Protein AF-A0A5B2WN30-F1 (afdb_monomer_lite)

Structure (mmCIF, N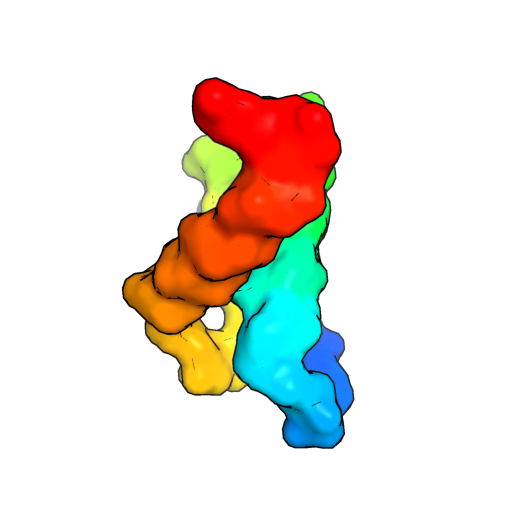/CA/C/O backbone):
data_AF-A0A5B2WN30-F1
#
_entry.id   AF-A0A5B2WN30-F1
#
loop_
_atom_site.group_PDB
_atom_site.id
_atom_site.type_symbol
_atom_site.label_atom_id
_atom_site.label_alt_id
_atom_site.label_comp_id
_atom_site.label_asym_id
_atom_site.label_entity_id
_atom_site.label_seq_id
_atom_site.pdbx_PDB_ins_code
_atom_site.Cartn_x
_atom_site.Cartn_y
_atom_site.Cartn_z
_atom_site.occupancy
_atom_site.B_iso_or_equiv
_atom_site.auth_seq_id
_atom_site.auth_comp_id
_atom_site.auth_asym_id
_atom_site.auth_atom_id
_atom_site.pdbx_PDB_model_num
ATOM 1 N N . MET A 1 1 ? -8.737 -11.268 14.282 1.00 73.19 1 MET A N 1
ATOM 2 C CA . MET A 1 1 ? -8.040 -10.456 13.265 1.00 73.19 1 MET A CA 1
ATOM 3 C C . MET A 1 1 ? -8.527 -10.917 11.904 1.00 73.19 1 MET A C 1
ATOM 5 O O . MET A 1 1 ? -8.614 -12.126 11.715 1.00 73.19 1 MET A O 1
ATOM 9 N N . ARG A 1 2 ? -8.950 -10.004 11.025 1.00 82.94 2 ARG A N 1
ATOM 10 C CA . ARG A 1 2 ? -9.417 -10.350 9.671 1.00 82.94 2 ARG A CA 1
ATOM 11 C C . ARG A 1 2 ? -8.261 -10.188 8.684 1.00 82.94 2 ARG A C 1
ATOM 13 O O . ARG A 1 2 ? -7.539 -9.198 8.759 1.00 82.94 2 ARG A O 1
ATOM 20 N N . THR A 1 3 ? -8.097 -11.144 7.777 1.00 83.62 3 THR A N 1
ATOM 21 C CA . THR A 1 3 ? -7.015 -11.129 6.782 1.00 83.62 3 THR A CA 1
ATOM 22 C C . THR A 1 3 ? -7.581 -10.823 5.408 1.00 83.62 3 THR A C 1
ATOM 24 O O . THR A 1 3 ? -8.538 -11.467 4.974 1.00 83.62 3 THR A O 1
ATOM 27 N N . ILE A 1 4 ? -6.967 -9.861 4.726 1.00 82.75 4 ILE A N 1
ATOM 28 C CA . ILE A 1 4 ? -7.227 -9.544 3.326 1.00 82.75 4 ILE A CA 1
ATOM 29 C C . ILE A 1 4 ? -6.009 -10.014 2.540 1.00 82.75 4 ILE A C 1
ATOM 31 O O . ILE A 1 4 ? -4.904 -9.503 2.727 1.00 82.75 4 ILE A O 1
ATOM 35 N N . ARG A 1 5 ? -6.213 -11.020 1.688 1.00 85.06 5 ARG A N 1
ATOM 36 C CA . ARG A 1 5 ? -5.180 -11.544 0.794 1.00 85.06 5 ARG A CA 1
ATOM 37 C C . ARG A 1 5 ? -5.422 -11.021 -0.613 1.00 85.06 5 ARG A C 1
ATOM 39 O O . ARG A 1 5 ? -6.556 -11.042 -1.089 1.00 85.06 5 ARG A O 1
ATOM 46 N N . ILE A 1 6 ? -4.351 -10.564 -1.249 1.00 79.44 6 ILE A N 1
ATOM 47 C CA . ILE A 1 6 ? -4.362 -10.112 -2.637 1.00 79.44 6 ILE A CA 1
ATOM 48 C C . ILE A 1 6 ? -3.334 -10.949 -3.383 1.00 79.44 6 ILE A C 1
ATOM 50 O O . ILE A 1 6 ? -2.140 -10.853 -3.103 1.00 79.44 6 ILE A O 1
ATOM 54 N N . ASP A 1 7 ? -3.821 -11.764 -4.311 1.00 82.81 7 ASP A N 1
ATOM 55 C CA . ASP A 1 7 ? -2.986 -12.528 -5.232 1.00 82.81 7 ASP A CA 1
ATOM 56 C C . ASP A 1 7 ? -2.796 -11.697 -6.499 1.00 82.81 7 ASP A C 1
ATOM 58 O O . ASP A 1 7 ? -3.775 -11.254 -7.111 1.00 82.81 7 ASP A O 1
ATOM 62 N N . LEU A 1 8 ? -1.541 -11.444 -6.868 1.00 78.12 8 LEU A N 1
ATOM 63 C CA . LEU A 1 8 ? -1.207 -10.617 -8.021 1.00 78.12 8 LEU A CA 1
ATOM 64 C C . LEU A 1 8 ? -0.585 -11.453 -9.129 1.00 78.12 8 LEU A C 1
ATOM 66 O O . LEU A 1 8 ? 0.039 -12.470 -8.855 1.00 78.12 8 LEU A O 1
ATOM 70 N N . PRO A 1 9 ? -0.740 -11.041 -10.397 1.00 81.31 9 PRO A N 1
ATOM 71 C CA . PRO A 1 9 ? -0.065 -11.724 -11.483 1.00 81.31 9 PRO A CA 1
ATOM 72 C C . PRO A 1 9 ? 1.457 -11.651 -11.318 1.00 81.31 9 PRO A C 1
ATOM 74 O O . PRO A 1 9 ? 1.994 -10.575 -11.054 1.00 81.31 9 PRO A O 1
ATOM 77 N N . ASP A 1 10 ? 2.155 -12.749 -11.606 1.00 82.62 10 ASP A N 1
ATOM 78 C CA . ASP A 1 10 ? 3.622 -12.849 -11.497 1.00 82.62 10 ASP A CA 1
ATOM 79 C C . ASP A 1 10 ? 4.379 -11.787 -12.314 1.00 82.62 10 ASP A C 1
ATOM 81 O O . ASP A 1 10 ? 5.523 -11.452 -12.018 1.00 82.62 10 ASP A O 1
ATOM 85 N N . HIS A 1 11 ? 3.741 -11.245 -13.354 1.00 84.88 11 HIS A N 1
ATOM 86 C CA . HIS A 1 11 ? 4.310 -10.213 -14.219 1.00 84.88 11 HIS A CA 1
ATOM 87 C C . HIS A 1 11 ? 4.139 -8.782 -13.685 1.00 84.88 11 HIS A C 1
ATOM 89 O O . HIS A 1 11 ? 4.638 -7.848 -14.311 1.00 84.88 11 HIS A O 1
ATOM 95 N N . ALA A 1 12 ? 3.419 -8.579 -12.577 1.00 85.31 12 ALA A N 1
ATOM 96 C CA . ALA A 1 12 ? 3.289 -7.264 -11.961 1.00 85.31 12 ALA A CA 1
ATOM 97 C C . ALA A 1 12 ? 4.635 -6.847 -11.356 1.00 85.31 12 ALA A C 1
ATOM 99 O O . ALA A 1 12 ? 5.214 -7.591 -10.568 1.00 85.31 12 ALA A O 1
ATOM 100 N N . GLY A 1 13 ? 5.129 -5.656 -11.684 1.00 85.75 13 GLY A N 1
ATOM 101 C CA . GLY A 1 13 ? 6.322 -5.069 -11.075 1.00 85.75 13 GLY A CA 1
ATOM 102 C C . GLY A 1 13 ? 6.075 -4.612 -9.636 1.00 85.75 13 GLY A C 1
ATOM 103 O O . GLY A 1 13 ? 4.933 -4.402 -9.230 1.00 85.75 13 GLY A O 1
ATOM 104 N N . ASP A 1 14 ? 7.143 -4.459 -8.854 1.00 83.25 14 ASP A N 1
ATOM 105 C CA . ASP A 1 14 ? 7.054 -4.144 -7.418 1.00 83.25 14 ASP A CA 1
ATOM 106 C C . ASP A 1 14 ? 6.294 -2.838 -7.136 1.00 83.25 14 ASP A C 1
ATOM 108 O O . ASP A 1 14 ? 5.487 -2.781 -6.211 1.00 83.25 14 ASP A O 1
ATOM 112 N N . GLU A 1 15 ? 6.458 -1.822 -7.985 1.00 81.12 15 GLU A N 1
ATOM 113 C CA . GLU A 1 15 ? 5.729 -0.550 -7.880 1.00 81.12 15 GLU A CA 1
ATOM 114 C C . GLU A 1 15 ? 4.215 -0.720 -8.073 1.00 81.12 15 GLU A C 1
ATOM 116 O O . GLU A 1 15 ? 3.415 -0.123 -7.355 1.00 81.12 15 GLU A O 1
ATOM 121 N N . GLN A 1 16 ? 3.802 -1.571 -9.016 1.00 83.81 16 GLN A N 1
ATOM 122 C CA . GLN A 1 16 ? 2.387 -1.849 -9.288 1.00 83.81 16 GLN A CA 1
ATOM 123 C C . GLN A 1 16 ? 1.760 -2.638 -8.136 1.00 83.81 16 GLN A C 1
ATOM 125 O O . GLN A 1 16 ? 0.629 -2.362 -7.735 1.00 83.81 16 GLN A O 1
ATOM 130 N N . VAL A 1 17 ? 2.517 -3.592 -7.585 1.00 85.44 17 VAL A N 1
ATOM 131 C CA . VAL A 1 17 ? 2.130 -4.369 -6.405 1.00 85.44 17 VAL A CA 1
ATOM 132 C C . VAL A 1 17 ? 1.925 -3.455 -5.202 1.00 85.44 17 VAL A C 1
ATOM 134 O O . VAL A 1 17 ? 0.873 -3.508 -4.564 1.00 85.44 17 VAL A O 1
ATOM 137 N N . ALA A 1 18 ? 2.888 -2.579 -4.922 1.00 83.44 18 ALA A N 1
ATOM 138 C CA . ALA A 1 18 ? 2.786 -1.637 -3.821 1.00 83.44 18 ALA A CA 1
ATOM 139 C C . ALA A 1 18 ? 1.635 -0.642 -4.016 1.00 83.44 18 ALA A C 1
ATOM 141 O O . ALA A 1 18 ? 0.827 -0.458 -3.107 1.00 83.44 18 ALA A O 1
ATOM 142 N N . GLY A 1 19 ? 1.494 -0.053 -5.207 1.00 84.56 19 GLY A N 1
ATOM 143 C CA . GLY A 1 19 ? 0.406 0.879 -5.503 1.00 84.56 19 GLY A CA 1
ATOM 144 C C . GLY A 1 19 ? -0.976 0.260 -5.277 1.00 84.56 19 GLY A C 1
ATOM 145 O O . GLY A 1 19 ? -1.843 0.880 -4.659 1.00 84.56 19 GLY A O 1
ATOM 146 N N . LEU A 1 20 ? -1.173 -0.993 -5.700 1.00 85.75 20 LEU A N 1
ATOM 147 C CA . LEU A 1 20 ? -2.426 -1.703 -5.459 1.00 85.75 20 LEU A CA 1
ATOM 148 C C . LEU A 1 20 ? -2.642 -2.016 -3.972 1.00 85.75 20 LEU A C 1
ATOM 150 O O . LEU A 1 20 ? -3.751 -1.829 -3.469 1.00 85.75 20 LEU A O 1
ATOM 154 N N . ALA A 1 21 ? -1.599 -2.468 -3.270 1.00 86.81 21 AL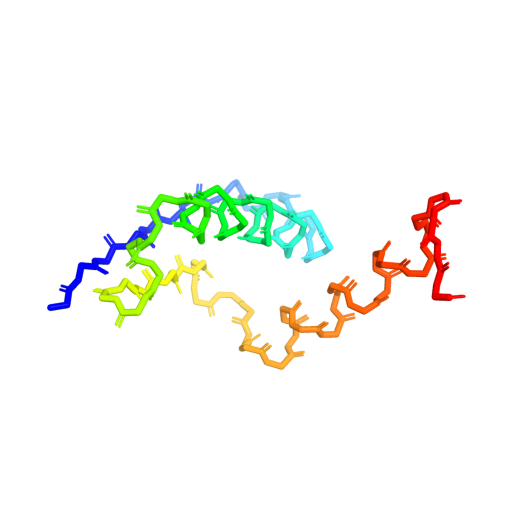A A N 1
ATOM 155 C CA . ALA A 1 21 ? -1.653 -2.741 -1.835 1.00 86.81 21 ALA A CA 1
ATOM 156 C C . ALA A 1 21 ? -2.130 -1.509 -1.052 1.00 86.81 21 ALA A C 1
ATOM 158 O O . ALA A 1 21 ? -3.065 -1.596 -0.253 1.00 86.81 21 ALA A O 1
ATOM 159 N N . HIS A 1 22 ? -1.544 -0.347 -1.345 1.00 88.00 22 HIS A N 1
ATOM 160 C CA . HIS A 1 22 ? -1.895 0.920 -0.706 1.00 88.00 22 HIS A CA 1
ATOM 161 C C . HIS A 1 22 ? -3.293 1.400 -1.077 1.00 88.00 22 HIS A C 1
ATOM 163 O O . HIS A 1 22 ? -4.044 1.816 -0.195 1.00 88.00 22 HIS A O 1
ATOM 169 N N . ALA A 1 23 ? -3.692 1.287 -2.347 1.00 87.81 23 ALA A N 1
ATOM 170 C CA . ALA A 1 23 ? -5.042 1.645 -2.777 1.00 87.81 23 ALA A CA 1
ATOM 171 C C . ALA A 1 23 ? -6.114 0.812 -2.053 1.00 87.81 23 ALA A C 1
ATOM 173 O O . ALA A 1 23 ? -7.106 1.352 -1.560 1.00 87.81 23 ALA A O 1
ATOM 174 N N . LEU A 1 24 ? -5.904 -0.501 -1.937 1.00 88.75 24 LEU A N 1
ATOM 175 C CA . LEU A 1 24 ? -6.829 -1.393 -1.241 1.00 88.75 24 LEU A CA 1
ATOM 176 C C . LEU A 1 24 ? -6.828 -1.145 0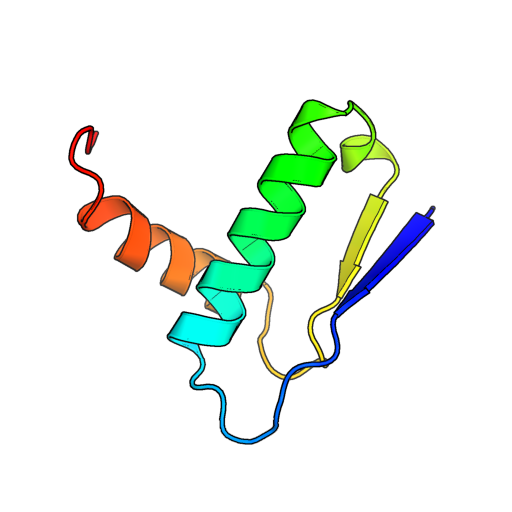.269 1.00 88.75 24 LEU A C 1
ATOM 178 O O . LEU A 1 24 ? -7.896 -1.115 0.882 1.00 88.75 24 LEU A O 1
ATOM 182 N N . TRP A 1 25 ? -5.662 -0.898 0.869 1.00 89.94 25 TRP A N 1
ATOM 183 C CA . TRP A 1 25 ? -5.587 -0.541 2.282 1.00 89.94 25 TRP A CA 1
ATOM 184 C C . TRP A 1 25 ? -6.298 0.780 2.586 1.00 89.94 25 TRP A C 1
ATOM 186 O O . TRP A 1 25 ? -7.019 0.865 3.579 1.00 89.94 25 TRP A O 1
ATOM 196 N N . ALA A 1 26 ? -6.187 1.783 1.709 1.00 89.88 26 ALA A N 1
ATOM 197 C CA . ALA A 1 26 ? -6.917 3.040 1.847 1.00 89.88 26 ALA A CA 1
ATOM 198 C C . ALA A 1 26 ? -8.437 2.806 1.884 1.00 89.88 26 ALA A C 1
ATOM 200 O O . ALA A 1 26 ? -9.119 3.348 2.753 1.00 89.88 26 ALA A O 1
ATOM 201 N N . VAL A 1 27 ? -8.971 1.931 1.022 1.00 90.31 27 VAL A N 1
ATOM 202 C CA . VAL A 1 27 ? -10.391 1.540 1.064 1.00 90.31 27 VAL A CA 1
ATOM 203 C C . VAL A 1 27 ? -10.743 0.924 2.419 1.00 90.31 27 VAL A C 1
ATOM 205 O O . VAL A 1 27 ? -11.695 1.364 3.061 1.00 90.31 27 VAL A O 1
ATOM 208 N N . VAL A 1 28 ? -9.955 -0.034 2.910 1.00 90.69 28 VAL A N 1
ATOM 209 C CA . VAL A 1 28 ? -10.182 -0.664 4.224 1.00 90.69 28 VAL A CA 1
ATOM 210 C C . VAL A 1 28 ? -10.156 0.376 5.345 1.00 90.69 28 VAL A C 1
ATOM 212 O O . VAL A 1 28 ? -11.037 0.374 6.207 1.00 90.69 28 VAL A O 1
ATOM 215 N N . ALA A 1 29 ? -9.205 1.308 5.311 1.00 90.62 29 ALA A N 1
ATOM 216 C CA . ALA A 1 29 ? -9.098 2.387 6.285 1.00 90.62 29 ALA A CA 1
ATOM 217 C C . ALA A 1 29 ? -10.355 3.265 6.320 1.00 90.62 29 ALA A C 1
ATOM 219 O O . ALA A 1 29 ? -10.856 3.553 7.407 1.00 90.62 29 ALA A O 1
ATOM 220 N N . THR A 1 30 ? -10.942 3.602 5.165 1.00 94.75 30 THR A N 1
ATOM 221 C CA . THR A 1 30 ? -12.179 4.408 5.119 1.00 94.75 30 THR A CA 1
ATOM 222 C C . THR A 1 30 ? -13.397 3.721 5.742 1.00 94.75 30 THR A C 1
ATOM 224 O O . THR A 1 30 ? -14.352 4.396 6.117 1.00 94.75 30 THR A O 1
ATOM 227 N N . THR A 1 31 ? -13.368 2.395 5.909 1.00 91.25 31 THR A N 1
ATOM 228 C CA . THR A 1 31 ? -14.464 1.641 6.546 1.00 91.25 31 THR A CA 1
ATOM 229 C C . THR A 1 31 ? -14.363 1.581 8.074 1.00 91.25 31 THR A C 1
ATOM 231 O O . THR A 1 31 ? -15.265 1.059 8.723 1.00 91.25 31 THR A O 1
ATOM 234 N N . GLY A 1 32 ? -13.265 2.072 8.664 1.00 90.88 32 GLY A N 1
ATOM 235 C CA . GLY A 1 32 ? -12.977 1.936 10.097 1.00 90.88 32 GLY A CA 1
ATOM 236 C C . GLY A 1 32 ? -12.493 0.540 10.515 1.00 90.88 32 GLY A C 1
ATOM 237 O O . GLY A 1 32 ? -12.222 0.315 11.690 1.00 90.88 32 GLY A O 1
ATOM 238 N N . LEU A 1 33 ? -12.334 -0.393 9.569 1.00 89.25 33 LEU A N 1
ATOM 239 C CA . LEU A 1 33 ? -11.930 -1.777 9.841 1.00 89.25 33 LEU A CA 1
ATOM 240 C C . LEU A 1 33 ? -10.409 -1.983 9.895 1.00 89.25 33 LEU A C 1
ATOM 242 O O . LEU A 1 33 ? -9.962 -3.078 10.240 1.00 89.25 33 LEU A O 1
ATOM 246 N N . ALA A 1 34 ? -9.606 -0.966 9.565 1.00 90.06 34 ALA A N 1
ATOM 247 C CA . ALA A 1 34 ? -8.147 -1.085 9.486 1.00 90.06 34 ALA A CA 1
ATOM 248 C C . ALA A 1 34 ? -7.503 -1.550 10.802 1.00 90.06 34 ALA A C 1
ATOM 250 O O . ALA A 1 34 ? -6.614 -2.393 10.772 1.00 90.06 34 ALA A O 1
ATOM 251 N N . ALA A 1 35 ? -7.995 -1.090 11.956 1.00 88.19 35 ALA A N 1
ATOM 252 C CA . ALA A 1 35 ? -7.461 -1.494 13.261 1.00 88.19 35 ALA A CA 1
ATOM 253 C C . ALA A 1 35 ? -7.661 -2.993 13.577 1.00 88.19 35 ALA A C 1
ATOM 255 O O . ALA A 1 35 ? -6.969 -3.547 14.427 1.00 88.19 35 ALA A O 1
ATOM 256 N N . GLU A 1 36 ? -8.601 -3.657 12.899 1.00 91.62 36 GLU A N 1
ATOM 257 C CA . GLU A 1 36 ? -8.915 -5.081 13.082 1.00 91.62 36 GLU A CA 1
ATOM 258 C C . GLU A 1 36 ? -8.423 -5.964 11.924 1.00 91.62 36 GLU A C 1
ATOM 260 O O . GLU A 1 36 ? -8.659 -7.184 11.920 1.00 91.62 36 GLU A O 1
ATOM 265 N N . SER A 1 37 ? -7.774 -5.351 10.933 1.00 89.00 37 SER A N 1
ATOM 266 C CA . SER A 1 37 ? -7.444 -5.973 9.656 1.00 89.00 37 SER A CA 1
ATOM 267 C C . SER A 1 37 ? -5.941 -6.016 9.420 1.00 89.00 37 SER A C 1
ATOM 269 O O . SER A 1 37 ? -5.181 -5.200 9.928 1.00 89.00 37 SER A O 1
ATOM 271 N N . THR A 1 38 ? -5.518 -6.976 8.611 1.00 87.56 38 THR A N 1
ATOM 272 C CA . THR A 1 38 ? -4.169 -7.034 8.050 1.00 87.56 38 THR A CA 1
ATOM 273 C C . THR A 1 38 ? -4.263 -7.302 6.554 1.00 87.56 38 THR A C 1
ATOM 275 O O . THR A 1 38 ? -5.192 -7.978 6.096 1.00 87.56 38 THR A O 1
ATOM 278 N N . ILE A 1 39 ? -3.320 -6.745 5.801 1.00 84.00 39 ILE A N 1
ATOM 279 C CA . ILE A 1 39 ? -3.166 -6.961 4.367 1.00 84.00 39 ILE A CA 1
ATOM 280 C C . ILE A 1 39 ? -1.884 -7.758 4.144 1.00 84.00 39 ILE A C 1
ATOM 282 O O . ILE A 1 39 ? -0.834 -7.426 4.688 1.00 84.00 39 ILE A O 1
ATOM 286 N N . THR A 1 40 ? -1.978 -8.831 3.369 1.00 82.12 40 THR A N 1
ATOM 287 C CA . THR A 1 40 ? -0.816 -9.626 2.964 1.00 82.12 40 THR A CA 1
ATOM 288 C C . THR A 1 40 ? -0.777 -9.666 1.449 1.00 82.12 40 THR A C 1
ATOM 290 O O . THR A 1 40 ? -1.761 -10.054 0.811 1.00 82.12 40 THR A O 1
ATOM 293 N N . VAL A 1 41 ? 0.356 -9.255 0.882 1.00 79.19 41 VAL A N 1
ATOM 294 C CA . VAL A 1 41 ? 0.557 -9.172 -0.566 1.00 79.19 41 VAL A CA 1
ATOM 295 C C . VAL A 1 41 ? 1.646 -10.147 -0.965 1.00 79.19 41 VAL A C 1
ATOM 297 O O . VAL A 1 41 ? 2.831 -9.833 -0.912 1.00 79.19 41 VAL A O 1
ATOM 300 N N . ASP A 1 42 ? 1.193 -11.355 -1.285 1.00 70.44 42 ASP A N 1
ATOM 301 C CA . ASP A 1 42 ? 1.935 -12.457 -1.906 1.00 70.44 42 ASP A CA 1
ATOM 302 C C . ASP A 1 42 ? 3.332 -12.794 -1.340 1.00 70.44 42 ASP A C 1
ATOM 304 O O . ASP A 1 42 ? 4.146 -13.411 -2.015 1.00 70.44 42 ASP A O 1
ATOM 308 N N . GLU A 1 43 ? 3.632 -12.353 -0.112 1.00 74.88 43 GLU A N 1
ATOM 309 C CA . GLU A 1 43 ? 4.934 -12.472 0.576 1.00 74.88 43 GLU A CA 1
ATOM 310 C C . GLU A 1 43 ? 6.146 -11.961 -0.233 1.00 74.88 43 GLU A C 1
ATOM 312 O O . GLU A 1 43 ? 7.296 -12.145 0.165 1.00 74.88 43 GLU A O 1
ATOM 317 N N . ARG A 1 44 ? 5.898 -11.283 -1.361 1.00 77.50 44 ARG A N 1
ATOM 318 C CA . ARG A 1 44 ? 6.925 -10.872 -2.321 1.00 77.50 44 ARG A CA 1
ATOM 319 C C . ARG A 1 44 ? 7.676 -9.628 -1.874 1.00 77.50 44 ARG A C 1
ATOM 321 O O . ARG A 1 44 ? 8.858 -9.481 -2.173 1.00 77.50 44 ARG A O 1
ATOM 328 N N . LEU A 1 45 ? 6.975 -8.731 -1.186 1.00 81.56 45 LEU A N 1
ATOM 329 C CA . LEU A 1 45 ? 7.510 -7.472 -0.687 1.00 81.56 45 LEU A CA 1
ATOM 330 C C . LEU A 1 45 ? 7.410 -7.436 0.831 1.00 81.56 45 LEU A C 1
ATOM 332 O O . LEU A 1 45 ? 6.378 -7.776 1.408 1.00 81.56 45 LEU A O 1
ATOM 336 N N . THR A 1 46 ? 8.481 -6.983 1.472 1.00 85.38 46 THR A N 1
ATOM 337 C CA . THR A 1 46 ? 8.457 -6.643 2.891 1.00 85.38 46 THR A CA 1
ATOM 338 C C . THR A 1 46 ? 7.659 -5.358 3.117 1.00 85.38 46 THR A C 1
ATOM 340 O O . THR A 1 46 ? 7.550 -4.509 2.228 1.00 85.38 46 THR A O 1
ATOM 343 N N . ASP A 1 47 ? 7.187 -5.147 4.346 1.00 83.19 47 ASP A N 1
ATOM 344 C CA . ASP A 1 47 ? 6.523 -3.899 4.747 1.00 83.19 47 ASP A CA 1
ATOM 345 C C . ASP A 1 47 ? 7.371 -2.657 4.425 1.00 83.19 47 ASP A C 1
ATOM 347 O O . ASP A 1 47 ? 6.849 -1.630 3.995 1.00 83.19 47 ASP A O 1
ATOM 351 N N . SER A 1 48 ? 8.699 -2.746 4.574 1.00 86.56 48 SER A N 1
ATOM 352 C CA . SER A 1 48 ? 9.599 -1.636 4.247 1.00 86.56 48 SER A CA 1
ATOM 353 C C . SER A 1 48 ? 9.620 -1.317 2.751 1.00 86.56 48 SER A C 1
ATOM 355 O O . SER A 1 48 ? 9.706 -0.149 2.387 1.00 86.56 48 SER A O 1
ATOM 357 N N . GLN A 1 49 ? 9.538 -2.330 1.883 1.00 87.38 49 GLN A N 1
ATOM 358 C CA . GLN A 1 49 ? 9.479 -2.135 0.432 1.00 87.38 49 GLN A CA 1
ATOM 359 C C . GLN A 1 49 ? 8.129 -1.553 0.004 1.00 87.38 49 GLN A C 1
ATOM 361 O O . GLN A 1 49 ? 8.091 -0.650 -0.828 1.00 87.38 49 GLN A O 1
ATOM 366 N N . LEU A 1 50 ? 7.033 -2.020 0.613 1.00 86.12 50 LEU A N 1
ATOM 367 C CA . LEU A 1 50 ? 5.702 -1.455 0.393 1.00 86.12 50 LEU A CA 1
ATOM 368 C C . LEU A 1 50 ? 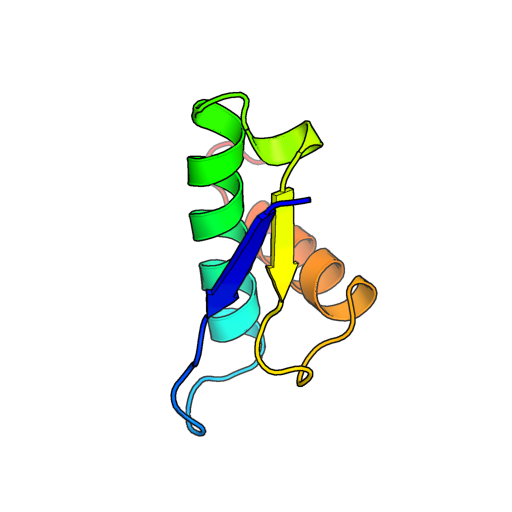5.652 0.024 0.794 1.00 86.12 50 LEU A C 1
ATOM 370 O O . LEU A 1 50 ? 5.119 0.836 0.041 1.00 86.12 50 LEU A O 1
ATOM 374 N N . ASN A 1 51 ? 6.220 0.389 1.946 1.00 86.06 51 ASN A N 1
ATOM 375 C CA . ASN A 1 51 ? 6.261 1.780 2.405 1.00 86.06 51 ASN A CA 1
ATOM 376 C C . ASN A 1 51 ? 7.130 2.663 1.500 1.00 86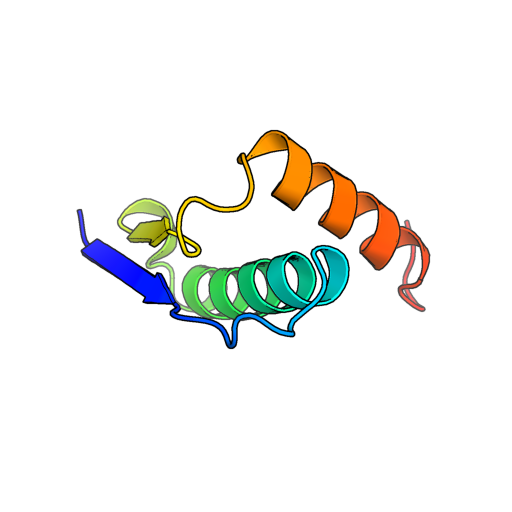.06 51 ASN A C 1
ATOM 378 O O . ASN A 1 51 ? 6.675 3.719 1.080 1.00 86.06 51 ASN A O 1
ATOM 382 N N . ALA A 1 52 ? 8.327 2.207 1.118 1.00 86.94 52 ALA A N 1
ATOM 383 C CA . ALA A 1 52 ? 9.198 2.967 0.219 1.00 86.94 52 ALA A CA 1
ATOM 384 C C . ALA A 1 52 ? 8.531 3.250 -1.139 1.00 86.94 52 ALA A C 1
ATOM 386 O O . ALA A 1 52 ? 8.604 4.363 -1.651 1.00 86.94 52 ALA A O 1
ATOM 387 N N . ALA A 1 53 ? 7.833 2.262 -1.704 1.00 84.81 53 ALA A N 1
ATOM 388 C CA . ALA A 1 53 ? 7.108 2.444 -2.957 1.00 84.81 53 ALA A CA 1
ATOM 389 C C . ALA A 1 53 ? 5.915 3.410 -2.823 1.00 84.81 53 ALA A C 1
ATOM 391 O O . ALA A 1 53 ? 5.604 4.130 -3.771 1.00 84.81 53 ALA A O 1
ATOM 392 N N . PHE A 1 54 ? 5.264 3.466 -1.656 1.00 83.44 54 PHE A N 1
ATOM 393 C CA . PHE A 1 54 ? 4.257 4.493 -1.381 1.00 83.44 54 PHE A CA 1
ATOM 394 C C . PHE A 1 54 ? 4.855 5.885 -1.306 1.00 83.44 54 PHE A C 1
ATOM 396 O O . PHE A 1 54 ? 4.295 6.792 -1.911 1.00 83.44 54 PHE A O 1
ATOM 403 N N . ASP A 1 55 ? 5.979 6.046 -0.611 1.00 85.81 55 ASP A N 1
ATOM 404 C CA . ASP A 1 55 ? 6.656 7.337 -0.502 1.00 85.81 55 ASP A CA 1
ATOM 405 C C . ASP A 1 55 ? 7.015 7.865 -1.900 1.00 85.81 55 ASP A C 1
ATOM 407 O O . ASP A 1 55 ? 6.658 8.990 -2.244 1.00 85.81 55 ASP A O 1
ATOM 411 N N . THR A 1 56 ? 7.589 7.012 -2.758 1.00 84.50 56 THR A N 1
ATOM 412 C CA . THR A 1 56 ? 7.860 7.348 -4.166 1.00 84.50 56 THR A CA 1
ATOM 413 C C . THR A 1 56 ? 6.586 7.703 -4.942 1.00 84.50 56 THR A C 1
ATOM 415 O O . THR A 1 56 ? 6.570 8.670 -5.698 1.00 84.50 56 THR A O 1
ATOM 418 N N . ALA A 1 57 ? 5.486 6.965 -4.763 1.00 81.75 57 ALA A N 1
ATOM 419 C CA . ALA A 1 57 ? 4.227 7.280 -5.441 1.00 81.75 57 ALA A CA 1
ATOM 420 C C . ALA A 1 57 ? 3.608 8.605 -4.956 1.00 81.75 57 ALA A C 1
ATOM 422 O O . ALA A 1 57 ? 3.042 9.356 -5.755 1.00 81.75 57 ALA A O 1
ATOM 423 N N . ALA A 1 58 ? 3.726 8.907 -3.661 1.00 82.50 58 ALA A N 1
ATOM 424 C CA . ALA A 1 58 ? 3.203 10.119 -3.046 1.00 82.50 58 ALA A CA 1
ATOM 425 C C . ALA A 1 58 ? 3.904 11.388 -3.563 1.00 82.50 58 ALA A C 1
ATOM 427 O O . ALA A 1 58 ? 3.252 12.426 -3.680 1.00 82.50 58 ALA A O 1
ATOM 428 N N . GLU A 1 59 ? 5.182 11.305 -3.959 1.00 86.06 59 GLU A N 1
ATOM 429 C CA . GLU A 1 59 ? 5.914 12.401 -4.622 1.00 86.06 59 GLU A CA 1
ATOM 430 C C . GLU A 1 59 ? 5.253 12.858 -5.934 1.00 86.06 59 GLU A C 1
ATOM 432 O O . GLU A 1 59 ? 5.426 13.999 -6.364 1.00 86.06 59 GLU A O 1
ATOM 437 N N . HIS A 1 60 ? 4.472 11.985 -6.571 1.00 83.00 60 HIS A N 1
ATOM 438 C CA . HIS A 1 60 ? 3.782 12.274 -7.825 1.00 83.00 60 HIS A CA 1
ATOM 439 C C . HIS A 1 60 ? 2.337 12.750 -7.640 1.00 83.00 60 HIS A C 1
ATOM 441 O O . HIS A 1 60 ? 1.656 13.035 -8.631 1.00 83.00 60 HIS A O 1
ATOM 447 N N . TYR A 1 61 ? 1.837 12.845 -6.405 1.00 78.19 61 TYR A N 1
ATOM 448 C CA . TYR A 1 61 ? 0.485 13.338 -6.174 1.00 78.19 61 TYR A CA 1
ATOM 449 C C . TYR A 1 61 ? 0.379 14.837 -6.483 1.00 78.19 61 TYR A C 1
ATOM 451 O O . TYR A 1 61 ? 1.232 15.625 -6.076 1.00 78.19 61 TYR A O 1
ATOM 459 N N . PRO A 1 62 ? -0.697 15.278 -7.168 1.00 80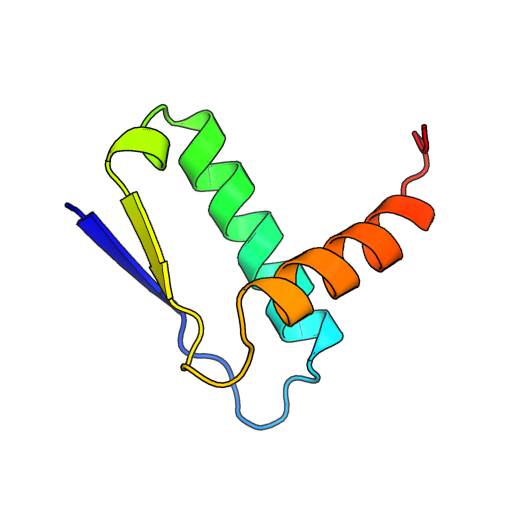.44 62 PRO A N 1
ATOM 460 C CA . PRO A 1 62 ? -0.864 16.687 -7.533 1.00 80.44 62 PRO A CA 1
ATOM 461 C C . PRO A 1 62 ? -1.130 17.589 -6.317 1.00 80.44 62 PRO A C 1
ATOM 463 O O . PRO A 1 62 ? -1.086 18.810 -6.432 1.00 80.44 62 PRO A O 1
ATOM 466 N N . TRP A 1 63 ? -1.395 16.984 -5.160 1.00 82.31 63 TRP A N 1
ATOM 467 C CA . TRP A 1 63 ? -1.492 17.604 -3.840 1.00 82.31 63 TRP A CA 1
ATOM 468 C C . TRP A 1 63 ? -0.321 17.183 -2.942 1.00 82.31 63 TRP A C 1
ATOM 470 O O . TRP A 1 63 ? -0.524 16.977 -1.747 1.00 82.31 63 TRP A O 1
ATOM 480 N N . GLY A 1 64 ? 0.871 16.985 -3.522 1.00 71.00 64 GLY A N 1
ATOM 481 C CA . GLY A 1 64 ? 2.102 16.700 -2.778 1.00 71.00 64 GLY A CA 1
ATOM 482 C C . GLY A 1 64 ? 2.285 17.636 -1.571 1.00 71.00 64 GLY A C 1
ATOM 483 O O . GLY A 1 64 ? 1.635 18.682 -1.526 1.00 71.00 64 GLY A O 1
ATOM 484 N N . PRO A 1 65 ? 3.114 17.235 -0.592 1.00 53.91 65 PRO A N 1
ATOM 485 C CA . PRO A 1 65 ? 3.122 17.788 0.766 1.00 53.91 65 PRO A CA 1
ATOM 486 C C . PRO A 1 65 ? 3.055 19.318 0.854 1.00 53.91 65 PRO A C 1
ATOM 488 O O . PRO A 1 65 ? 3.731 20.001 0.050 1.00 53.91 65 PRO A O 1
#

Organism: NCBI:txid1892852

pLDDT: mean 83.99, std 6.05, range [53.91, 94.75]

Foldseek 3Di:
DAEDEDEDPPPDDLLNLLVVQVVVLVVCVVVVCNVVYDYDYPVPDDPVSSVVSVVVVLCPDPPRD

Radius of gyration: 12.26 Å; chains: 1; bounding box: 24×31×28 Å

Sequence (65 aa):
MRTIRIDLPDHAGDEQVAGLAHALWAVVATTGLAAESTITVDERLTDSQLNAAFDTAAEHYPWGP

Secondary structure (DSSP, 8-state):
-EEEEE---TT--HHHHHHHHHHHHHHHHHTT-GGGEEEEETTTS-HHHHHHHHHHHHTT-TT--